Protein AF-A0A7C2NUU3-F1 (afdb_monomer_lite)

Organism: NCBI:txid360056

Radius of gyration: 35.08 Å; chains: 1; bounding box: 71×16×101 Å

pLDDT: mean 91.73, std 6.38, range [57.28, 97.31]

Foldseek 3Di:
DDDCVVVVPDFDKDWDKDKDKDKDWDFDPLVQLVVLVVQLVVLVVQLVVLVVQLVVLVVCLVVDDPVCNVVSVVSNVVSVVSSVVSVVSSVVSVVSNVVSVVRRGIDIDMDMDMDDIDMDGDDDDDDD

Structure (mmCIF, N/CA/C/O backbone):
data_AF-A0A7C2NUU3-F1
#
_entry.id   AF-A0A7C2NUU3-F1
#
loop_
_atom_site.group_PDB
_atom_site.id
_atom_site.type_symbol
_atom_site.label_atom_id
_atom_site.label_alt_id
_atom_site.label_comp_id
_atom_site.label_asym_id
_atom_site.label_entity_id
_atom_site.label_seq_id
_atom_site.pdbx_PDB_ins_code
_atom_site.Cartn_x
_atom_site.Cartn_y
_atom_site.Cartn_z
_atom_site.occupancy
_atom_site.B_iso_or_equiv
_atom_site.auth_seq_id
_atom_site.auth_comp_id
_atom_site.auth_asym_id
_atom_site.auth_atom_id
_atom_site.pdbx_PDB_model_num
ATOM 1 N N . MET A 1 1 ? 27.505 10.981 -41.127 1.00 63.00 1 MET A N 1
ATOM 2 C CA . MET A 1 1 ? 27.772 10.565 -42.520 1.00 63.00 1 MET A CA 1
ATOM 3 C C . MET A 1 1 ? 28.558 9.262 -42.463 1.00 63.00 1 MET A C 1
ATOM 5 O O . MET A 1 1 ? 29.475 9.195 -41.657 1.00 63.00 1 MET A O 1
ATOM 9 N N . LEU A 1 2 ? 28.155 8.229 -43.211 1.00 79.38 2 LEU A N 1
ATOM 10 C CA . LEU A 1 2 ? 28.837 6.927 -43.249 1.00 79.38 2 LEU A CA 1
ATOM 11 C C . LEU A 1 2 ? 29.867 6.946 -44.391 1.00 79.38 2 LEU A C 1
ATOM 13 O O . LEU A 1 2 ? 29.481 7.146 -45.540 1.00 79.38 2 LEU A O 1
ATOM 17 N N . ASP A 1 3 ? 31.152 6.785 -44.080 1.00 85.75 3 ASP A N 1
ATOM 18 C CA . ASP A 1 3 ? 32.240 6.825 -45.068 1.00 85.75 3 ASP A CA 1
ATOM 19 C C . ASP A 1 3 ? 32.635 5.405 -45.499 1.00 85.75 3 ASP A C 1
ATOM 21 O O . ASP A 1 3 ? 33.362 4.697 -44.803 1.00 85.75 3 ASP A O 1
ATOM 25 N N . LEU A 1 4 ? 32.139 4.982 -46.660 1.00 83.75 4 LEU A N 1
ATOM 26 C CA . LEU A 1 4 ? 32.372 3.638 -47.197 1.00 83.75 4 LEU A CA 1
ATOM 27 C C . LEU A 1 4 ? 33.800 3.444 -47.733 1.00 83.75 4 LEU A C 1
ATOM 29 O O . LEU A 1 4 ? 34.288 2.313 -47.782 1.00 83.75 4 LEU A O 1
ATOM 33 N N . ALA A 1 5 ? 34.485 4.532 -48.104 1.00 77.94 5 ALA A N 1
ATOM 34 C CA . ALA A 1 5 ? 35.851 4.486 -48.613 1.00 77.94 5 ALA A CA 1
ATOM 35 C C . ALA A 1 5 ? 36.846 4.248 -47.470 1.00 77.94 5 ALA A C 1
ATOM 37 O O . ALA A 1 5 ? 37.702 3.365 -47.569 1.00 77.94 5 ALA A O 1
ATOM 38 N N . ALA A 1 6 ? 36.680 4.955 -46.347 1.00 86.12 6 ALA A N 1
ATOM 39 C CA . ALA A 1 6 ? 37.458 4.708 -45.131 1.00 86.12 6 ALA A CA 1
ATOM 40 C C . ALA A 1 6 ? 37.236 3.287 -44.580 1.00 86.12 6 ALA A C 1
ATOM 42 O O . ALA A 1 6 ? 38.170 2.657 -44.080 1.00 86.12 6 ALA A O 1
ATOM 43 N N . LEU A 1 7 ? 36.013 2.761 -44.722 1.00 84.19 7 LEU A N 1
ATOM 44 C CA . LEU A 1 7 ? 35.632 1.413 -44.292 1.00 84.19 7 LEU A CA 1
ATOM 45 C C . LEU A 1 7 ? 36.039 0.301 -45.276 1.00 84.19 7 LEU A C 1
ATOM 47 O O . LEU A 1 7 ? 35.852 -0.872 -44.955 1.00 84.19 7 LEU A O 1
ATOM 51 N N . LYS A 1 8 ? 36.596 0.641 -46.452 1.00 88.25 8 LYS A N 1
ATOM 52 C CA . LYS A 1 8 ? 37.007 -0.307 -47.510 1.00 88.25 8 LYS A CA 1
ATOM 53 C C . LYS A 1 8 ? 35.918 -1.332 -47.849 1.00 88.25 8 LYS A C 1
ATOM 55 O O . LYS A 1 8 ? 36.204 -2.515 -48.038 1.00 88.25 8 LYS A O 1
ATOM 60 N N . THR A 1 9 ? 34.662 -0.892 -47.879 1.00 85.44 9 THR A N 1
ATOM 61 C CA . THR A 1 9 ? 33.519 -1.780 -48.109 1.00 85.44 9 THR A CA 1
ATOM 62 C C . THR A 1 9 ? 33.534 -2.288 -49.559 1.00 85.44 9 THR A C 1
ATOM 64 O O . THR A 1 9 ? 33.544 -1.464 -50.474 1.00 85.44 9 THR A O 1
ATOM 67 N N . PRO A 1 10 ? 33.555 -3.614 -49.805 1.00 89.62 10 PRO A N 1
ATOM 68 C CA . PRO A 1 10 ? 33.502 -4.156 -51.160 1.00 89.62 10 PRO A CA 1
ATOM 69 C C . PRO A 1 10 ? 32.215 -3.761 -51.906 1.00 89.62 10 PRO A C 1
ATOM 71 O O . PRO A 1 10 ? 31.189 -3.510 -51.269 1.00 89.62 10 PRO A O 1
ATOM 74 N N . PRO A 1 11 ? 32.225 -3.741 -53.251 1.00 92.00 11 PRO A N 1
ATOM 75 C CA . PRO A 1 11 ? 31.003 -3.573 -54.029 1.00 92.00 11 PRO A CA 1
ATOM 76 C C . PRO A 1 11 ? 30.010 -4.712 -53.775 1.00 92.00 11 PRO A C 1
ATOM 78 O O . PRO A 1 11 ? 30.398 -5.879 -53.707 1.00 92.00 11 PRO A O 1
ATOM 81 N N . GLY A 1 12 ? 28.726 -4.377 -53.672 1.00 91.62 12 GLY A N 1
ATOM 82 C CA . GLY A 1 12 ? 27.675 -5.344 -53.363 1.00 91.62 12 GLY A CA 1
ATOM 83 C C . GLY A 1 12 ? 26.406 -4.701 -52.813 1.00 91.62 12 GLY A C 1
ATOM 84 O O . GLY A 1 12 ? 26.306 -3.477 -52.698 1.00 91.62 12 GLY A O 1
ATOM 85 N N . GLU A 1 13 ? 25.430 -5.542 -52.482 1.00 93.44 13 GLU A N 1
ATOM 86 C CA . GLU A 1 13 ? 24.193 -5.138 -51.814 1.00 93.44 13 GLU A CA 1
ATOM 87 C C . GLU A 1 13 ? 24.254 -5.507 -50.334 1.00 93.44 13 GLU A C 1
ATOM 89 O O . GLU A 1 13 ? 24.554 -6.644 -49.970 1.00 93.44 13 GLU A O 1
ATOM 94 N N . TYR A 1 14 ? 23.966 -4.527 -49.485 1.00 91.75 14 TYR A N 1
ATOM 95 C CA . TYR A 1 14 ? 23.991 -4.662 -48.039 1.00 91.75 14 TYR A CA 1
ATOM 96 C C . TYR A 1 14 ? 22.649 -4.239 -47.468 1.00 91.75 14 TYR A C 1
ATOM 98 O O . TYR A 1 14 ? 22.103 -3.201 -47.839 1.00 91.75 14 TYR A O 1
ATOM 106 N N . LEU A 1 15 ? 22.142 -5.023 -46.523 1.00 93.50 15 LEU A N 1
ATOM 107 C CA . LEU A 1 15 ? 21.016 -4.622 -45.699 1.00 93.50 15 LEU A CA 1
ATOM 108 C C . LEU A 1 15 ? 21.563 -3.990 -44.417 1.00 93.50 15 LEU A C 1
ATOM 110 O O . LEU A 1 15 ? 22.339 -4.618 -43.697 1.00 93.50 15 LEU A O 1
ATOM 114 N N . LEU A 1 16 ? 21.184 -2.745 -44.145 1.00 91.25 16 LEU A N 1
ATOM 115 C CA . LEU A 1 16 ? 21.685 -1.973 -43.013 1.00 91.25 16 LEU A CA 1
ATOM 116 C C . LEU A 1 16 ? 20.519 -1.456 -42.169 1.00 91.25 16 LEU A C 1
ATOM 118 O O . LEU A 1 16 ? 19.570 -0.896 -42.703 1.00 91.25 16 LEU A O 1
ATOM 122 N N . ALA A 1 17 ? 20.612 -1.592 -40.849 1.00 93.00 17 ALA A N 1
ATOM 123 C CA . ALA A 1 17 ? 19.708 -0.949 -39.900 1.00 93.00 17 ALA A CA 1
ATOM 124 C C . ALA A 1 17 ? 20.522 -0.146 -38.881 1.00 93.00 17 ALA A C 1
ATOM 126 O O . ALA A 1 17 ? 21.616 -0.560 -38.488 1.00 93.00 17 ALA A O 1
ATOM 127 N N . PHE A 1 18 ? 19.995 0.996 -38.444 1.00 91.38 18 PHE A N 1
ATOM 128 C CA . PHE A 1 18 ? 20.588 1.764 -37.357 1.00 91.38 18 PHE A CA 1
ATOM 129 C C . PHE A 1 18 ? 20.026 1.281 -36.025 1.00 91.38 18 PHE A C 1
ATOM 131 O O . PHE A 1 18 ? 18.815 1.117 -35.881 1.00 91.38 18 PHE A O 1
ATOM 138 N N . HIS A 1 19 ? 20.916 1.082 -35.056 1.00 92.81 19 HIS A N 1
ATOM 139 C CA . HIS A 1 19 ? 20.574 0.668 -33.703 1.00 92.81 19 HIS A CA 1
ATOM 140 C C . HIS A 1 19 ? 20.974 1.771 -32.723 1.00 92.81 19 HIS A C 1
ATOM 142 O O . HIS A 1 19 ? 22.151 2.110 -32.600 1.00 92.81 19 HIS A O 1
ATOM 148 N N . GLY A 1 20 ? 19.995 2.308 -32.003 1.00 91.19 20 GLY A N 1
ATOM 149 C CA . GLY A 1 20 ? 20.196 3.233 -30.893 1.00 91.19 20 GLY A CA 1
ATOM 150 C C . GLY A 1 20 ? 19.691 2.620 -29.592 1.00 91.19 20 GLY A C 1
ATOM 151 O O . GLY A 1 20 ? 18.723 1.862 -29.593 1.00 91.19 20 GLY A O 1
ATOM 152 N N . SER A 1 21 ? 20.345 2.939 -28.479 1.00 91.75 21 SER A N 1
ATOM 153 C CA . SER A 1 21 ? 19.870 2.550 -27.151 1.00 91.75 21 SER A CA 1
ATOM 154 C C . SER A 1 21 ? 20.048 3.685 -26.156 1.00 91.75 21 SER A C 1
ATOM 156 O O . SER A 1 21 ? 21.077 4.363 -26.179 1.00 91.75 21 SER A O 1
ATOM 158 N N . ALA A 1 22 ? 19.092 3.841 -25.248 1.00 90.94 22 ALA A N 1
ATOM 159 C CA . ALA A 1 22 ? 19.186 4.761 -24.122 1.00 90.94 22 ALA A CA 1
ATOM 160 C C . ALA A 1 22 ? 18.711 4.082 -22.834 1.00 90.94 22 ALA A C 1
ATOM 162 O O . ALA A 1 22 ? 17.898 3.159 -22.867 1.00 90.94 22 ALA A O 1
ATOM 163 N N . VAL A 1 23 ? 19.218 4.551 -21.694 1.00 91.69 23 VAL A N 1
ATOM 164 C CA . VAL A 1 23 ? 18.740 4.135 -20.371 1.00 91.69 23 VAL A CA 1
ATOM 165 C C . VAL A 1 23 ? 17.869 5.247 -19.804 1.00 91.69 23 VAL A C 1
ATOM 167 O O . VAL A 1 23 ? 18.315 6.391 -19.701 1.00 91.69 23 VAL A O 1
ATOM 170 N N . ALA A 1 24 ? 16.636 4.914 -19.430 1.00 89.75 24 ALA A N 1
ATOM 171 C CA . ALA A 1 24 ? 15.685 5.847 -18.835 1.00 89.75 24 ALA A CA 1
ATOM 172 C C . ALA A 1 24 ? 15.176 5.329 -17.486 1.00 89.75 24 ALA A C 1
ATOM 174 O O . ALA A 1 24 ? 15.072 4.124 -17.259 1.00 89.75 24 ALA A O 1
ATOM 175 N N . LYS A 1 25 ? 14.817 6.253 -16.588 1.00 91.38 25 LYS A N 1
ATOM 176 C CA . LYS A 1 25 ? 14.159 5.923 -15.318 1.00 91.38 25 LYS A CA 1
ATOM 177 C C . LYS A 1 25 ? 12.651 5.867 -15.527 1.00 91.38 25 LYS A C 1
ATOM 179 O O . LYS A 1 25 ? 12.024 6.899 -15.754 1.00 91.38 25 LYS A O 1
ATOM 184 N N . TYR A 1 26 ? 12.065 4.687 -15.377 1.00 90.38 26 TYR A N 1
ATOM 185 C CA . TYR A 1 26 ? 10.622 4.484 -15.460 1.00 90.38 26 TYR A CA 1
ATOM 186 C C . TYR A 1 26 ? 10.034 4.149 -14.086 1.00 90.38 26 TYR A C 1
ATOM 188 O O . TYR A 1 26 ? 10.612 3.368 -13.328 1.00 90.38 26 TYR A O 1
ATOM 196 N N . ARG A 1 27 ? 8.883 4.749 -13.758 1.00 92.62 27 ARG A N 1
ATOM 197 C CA . ARG A 1 27 ? 8.096 4.447 -12.554 1.00 92.62 27 ARG A CA 1
ATOM 198 C C . ARG A 1 27 ? 6.786 3.805 -12.981 1.00 92.62 27 ARG A C 1
ATOM 200 O O . ARG A 1 27 ? 6.044 4.398 -13.757 1.00 92.62 27 ARG A O 1
ATOM 207 N N . HIS A 1 28 ? 6.494 2.628 -12.449 1.00 89.50 28 HIS A N 1
ATOM 208 C CA . HIS A 1 28 ? 5.262 1.914 -12.752 1.00 89.50 28 HIS A CA 1
ATOM 209 C C . HIS A 1 28 ? 4.163 2.328 -11.756 1.00 89.50 28 HIS A C 1
ATOM 211 O O . HIS A 1 28 ? 4.363 2.212 -10.550 1.00 89.50 28 HIS A O 1
ATOM 217 N N . HIS A 1 29 ? 3.018 2.818 -12.244 1.00 89.25 29 HIS A N 1
ATOM 218 C CA . HIS A 1 29 ? 1.885 3.312 -11.433 1.00 89.25 29 HIS A CA 1
ATOM 219 C C . HIS A 1 29 ? 2.241 4.307 -10.305 1.00 89.25 29 HIS A C 1
ATOM 221 O O . HIS A 1 29 ? 1.887 4.080 -9.142 1.00 89.25 29 HIS A O 1
ATOM 227 N N . PRO A 1 30 ? 2.942 5.421 -10.593 1.00 91.44 30 PRO A N 1
ATOM 228 C CA . PRO A 1 30 ? 3.273 6.420 -9.574 1.00 91.44 30 PRO A CA 1
ATOM 229 C C . PRO A 1 30 ? 2.038 7.037 -8.890 1.00 91.44 30 PRO A C 1
ATOM 231 O O . PRO A 1 30 ? 2.113 7.428 -7.727 1.00 91.44 30 PRO A O 1
ATOM 234 N N . GLU A 1 31 ? 0.897 7.092 -9.575 1.00 91.69 31 GLU A N 1
ATOM 235 C CA . GLU A 1 31 ? -0.384 7.599 -9.077 1.00 91.69 31 GLU A CA 1
ATOM 236 C C . GLU A 1 31 ? -1.019 6.731 -7.979 1.00 91.69 31 GLU A C 1
ATOM 238 O O . GLU A 1 31 ? -1.848 7.217 -7.209 1.00 91.69 31 GLU A O 1
ATOM 243 N N . ALA A 1 32 ? -0.618 5.462 -7.856 1.00 92.94 32 ALA A N 1
ATOM 244 C CA . ALA A 1 32 ? -1.150 4.562 -6.835 1.00 92.94 32 ALA A CA 1
ATOM 245 C C . ALA A 1 32 ? -0.658 4.911 -5.419 1.00 92.94 32 ALA A C 1
ATOM 247 O O . ALA A 1 32 ? -1.336 4.601 -4.439 1.00 92.94 32 ALA A O 1
ATOM 248 N N . VAL A 1 33 ? 0.500 5.571 -5.301 1.00 95.19 33 VAL A N 1
ATOM 249 C CA . VAL A 1 33 ? 1.077 5.994 -4.014 1.00 95.19 33 VAL A CA 1
ATOM 250 C C . VAL A 1 33 ? 0.183 7.015 -3.296 1.00 95.19 33 VAL A C 1
ATOM 252 O O . VAL A 1 33 ? -0.273 6.700 -2.197 1.00 95.19 33 VAL A O 1
ATOM 255 N N . PRO A 1 34 ? -0.163 8.180 -3.888 1.00 95.31 34 PRO A N 1
ATOM 256 C CA . PRO A 1 34 ? -1.017 9.159 -3.212 1.00 95.31 34 PRO A CA 1
ATOM 257 C C . PRO A 1 34 ? -2.425 8.621 -2.916 1.00 95.31 34 PRO A C 1
ATOM 259 O O . PRO A 1 34 ? -3.014 8.969 -1.893 1.00 95.31 34 PRO A O 1
ATOM 262 N N . ALA A 1 35 ? -2.968 7.738 -3.763 1.00 93.69 35 ALA A N 1
ATOM 263 C CA . ALA A 1 35 ? -4.252 7.088 -3.500 1.00 93.69 35 ALA A CA 1
ATOM 264 C C . ALA A 1 35 ? -4.190 6.159 -2.271 1.00 93.69 35 ALA A C 1
ATOM 266 O O . ALA A 1 35 ? -5.092 6.176 -1.429 1.00 93.69 35 ALA A O 1
ATOM 267 N N . ALA A 1 36 ? -3.115 5.377 -2.133 1.00 95.50 36 ALA A N 1
ATOM 268 C CA . ALA A 1 36 ? -2.903 4.517 -0.973 1.00 95.50 36 ALA A CA 1
ATOM 269 C C . ALA A 1 36 ? -2.671 5.330 0.314 1.00 95.50 36 ALA A C 1
ATOM 271 O O . ALA A 1 36 ? -3.206 4.973 1.364 1.00 95.50 36 ALA A O 1
ATOM 272 N N . GLU A 1 37 ? -1.929 6.440 0.241 1.00 95.75 37 GLU A N 1
ATOM 273 C CA . GLU A 1 37 ? -1.708 7.346 1.378 1.00 95.75 37 GLU A CA 1
ATOM 274 C C . GLU A 1 37 ? -3.014 7.994 1.854 1.00 95.75 37 GLU A C 1
ATOM 276 O O . GLU A 1 37 ? -3.280 8.056 3.057 1.00 95.75 37 GLU A O 1
ATOM 281 N N . ALA A 1 38 ? -3.875 8.421 0.924 1.00 95.88 38 ALA A N 1
ATOM 282 C CA . ALA A 1 38 ? -5.196 8.946 1.256 1.00 95.88 38 ALA A CA 1
ATOM 283 C C . ALA A 1 38 ? -6.059 7.898 1.982 1.00 95.88 38 ALA A C 1
ATOM 285 O O . ALA A 1 38 ? -6.678 8.211 3.001 1.00 95.88 38 ALA A O 1
ATOM 286 N N . ALA A 1 39 ? -6.046 6.645 1.514 1.00 93.88 39 ALA A N 1
ATOM 287 C CA . ALA A 1 39 ? -6.751 5.544 2.168 1.00 93.88 39 ALA A CA 1
ATOM 288 C C . ALA A 1 39 ? -6.180 5.222 3.563 1.00 93.88 39 ALA A C 1
ATOM 290 O O . ALA A 1 39 ? -6.942 4.968 4.495 1.00 93.88 39 ALA A O 1
ATOM 291 N N . GLN A 1 40 ? -4.854 5.276 3.745 1.00 96.62 40 GLN A N 1
ATOM 292 C CA . GLN A 1 40 ? -4.232 5.131 5.066 1.00 96.62 40 GLN A CA 1
ATOM 293 C C . GLN A 1 40 ? -4.695 6.236 6.021 1.00 96.62 40 GLN A C 1
ATOM 295 O O . GLN A 1 40 ? -5.028 5.948 7.170 1.00 96.62 40 GLN A O 1
ATOM 300 N N . LYS A 1 41 ? -4.749 7.486 5.551 1.00 97.31 41 LYS A N 1
ATOM 301 C CA . LYS A 1 41 ? -5.203 8.621 6.360 1.00 97.31 41 LYS A CA 1
ATOM 302 C C . LYS A 1 41 ? -6.672 8.482 6.770 1.00 97.31 41 LYS A C 1
ATOM 304 O O . LYS A 1 41 ? -7.008 8.781 7.912 1.00 97.31 41 LYS A O 1
ATOM 309 N N . GLN A 1 42 ? -7.533 7.996 5.876 1.00 94.88 42 GLN A N 1
ATOM 310 C CA . GLN A 1 42 ? -8.929 7.685 6.206 1.00 94.88 42 GLN A CA 1
ATOM 311 C C . GLN A 1 42 ? -9.023 6.585 7.272 1.00 94.88 42 GLN A C 1
ATOM 313 O O . G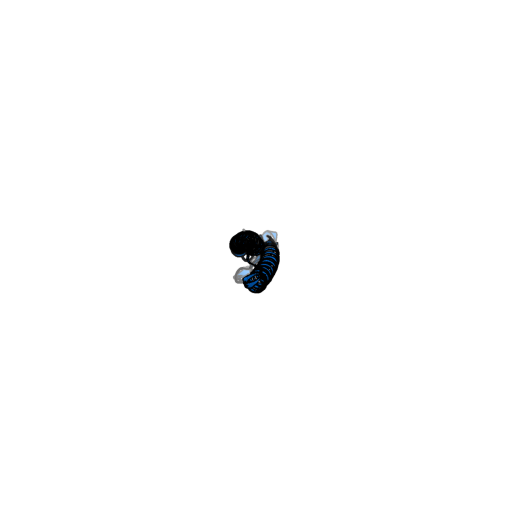LN A 1 42 ? -9.719 6.764 8.266 1.00 94.88 42 GLN A O 1
ATOM 318 N N . ALA A 1 43 ? -8.261 5.497 7.132 1.00 96.06 43 ALA A N 1
ATOM 319 C CA . ALA A 1 43 ? -8.238 4.419 8.124 1.00 96.06 43 ALA A CA 1
ATOM 320 C C . ALA A 1 43 ? -7.713 4.883 9.499 1.00 96.06 43 ALA A C 1
ATOM 322 O O . ALA A 1 43 ? -8.163 4.404 10.539 1.00 96.06 43 ALA A O 1
ATOM 323 N N . GLU A 1 44 ? -6.773 5.831 9.526 1.00 96.31 44 GLU A N 1
ATOM 324 C CA . GLU A 1 44 ? -6.276 6.430 10.767 1.00 96.31 44 GLU A CA 1
ATOM 325 C C . GLU A 1 44 ? -7.340 7.304 11.445 1.00 96.31 44 GLU A C 1
ATOM 327 O O . GLU A 1 44 ? -7.527 7.214 12.658 1.00 96.31 44 GLU A O 1
ATOM 332 N N . GLN A 1 45 ? -8.091 8.091 10.669 1.00 96.25 45 GLN A N 1
ATOM 333 C CA . GLN A 1 45 ? -9.228 8.865 11.179 1.00 96.25 45 GLN A CA 1
ATOM 334 C C . GLN A 1 45 ? -10.346 7.961 11.707 1.00 96.25 45 GLN A C 1
ATOM 336 O O . GLN A 1 45 ? -10.923 8.242 12.756 1.00 96.25 45 GLN A O 1
ATOM 341 N N . GLU A 1 46 ? -10.635 6.857 11.017 1.00 94.31 46 GLU A N 1
ATOM 342 C CA . GLU A 1 46 ? -11.604 5.867 11.484 1.00 94.31 46 GLU A CA 1
ATOM 343 C C . GLU A 1 46 ? -11.165 5.231 12.803 1.00 94.31 46 GLU A C 1
ATOM 345 O O . GLU A 1 46 ? -11.979 5.136 13.718 1.00 94.31 46 GLU A O 1
ATOM 350 N N . LEU A 1 47 ? -9.889 4.856 12.948 1.00 96.44 47 LEU A N 1
ATOM 351 C CA . LEU A 1 47 ? -9.374 4.324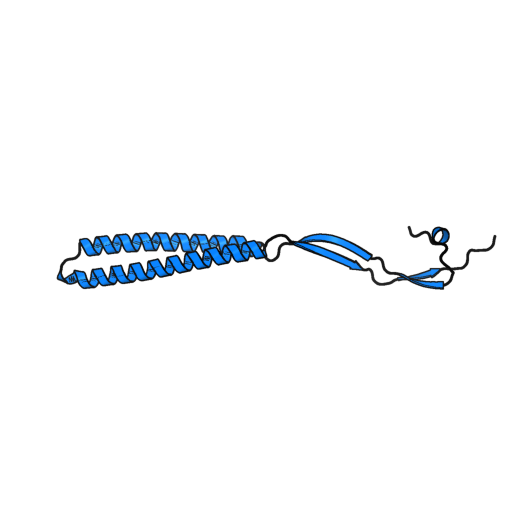 14.211 1.00 96.44 47 LEU A CA 1
ATOM 352 C C . LEU A 1 47 ? -9.517 5.345 15.349 1.00 96.44 47 LEU A C 1
ATOM 354 O O . LEU A 1 47 ? -10.014 4.989 16.412 1.00 96.44 47 LEU A O 1
ATOM 358 N N . GLN A 1 48 ? -9.185 6.617 15.109 1.00 96.25 48 GLN A N 1
ATOM 359 C CA . GLN A 1 48 ? -9.370 7.687 16.097 1.00 96.25 48 GLN A CA 1
ATOM 360 C C . GLN A 1 48 ? -10.844 7.868 16.492 1.00 96.25 48 GLN A C 1
ATOM 362 O O . GLN A 1 48 ? -11.153 8.045 17.672 1.00 96.25 48 GLN A O 1
ATOM 367 N N . ALA A 1 49 ? -11.765 7.790 15.528 1.00 96.25 49 ALA A N 1
ATOM 368 C CA . ALA A 1 49 ? -13.198 7.854 15.802 1.00 96.25 49 ALA A CA 1
ATOM 369 C C . ALA A 1 49 ? -13.676 6.650 16.632 1.00 96.25 49 ALA A C 1
ATOM 371 O O . ALA A 1 49 ? -14.476 6.822 17.550 1.00 96.25 49 ALA A O 1
ATOM 372 N N . ARG A 1 50 ? -13.159 5.441 16.363 1.00 96.19 50 ARG A N 1
ATOM 373 C CA . ARG A 1 50 ? -13.479 4.243 17.159 1.00 96.19 50 ARG A CA 1
ATOM 374 C C . ARG A 1 50 ? -12.854 4.272 18.548 1.00 96.19 50 ARG A C 1
ATOM 376 O O . ARG A 1 50 ? -13.507 3.845 19.492 1.00 96.19 50 ARG A O 1
ATOM 383 N N . ASP A 1 51 ? -11.659 4.833 18.709 1.00 94.75 51 ASP A N 1
ATOM 384 C CA . ASP A 1 51 ? -11.055 5.056 20.027 1.00 94.75 51 ASP A CA 1
ATOM 385 C C . ASP A 1 51 ? -11.901 6.020 20.874 1.00 94.75 51 ASP A C 1
ATOM 387 O O . ASP A 1 51 ? -12.072 5.811 22.077 1.00 94.75 51 ASP A O 1
ATOM 391 N N . ALA A 1 52 ? -12.455 7.068 20.254 1.00 96.56 52 ALA A N 1
ATOM 392 C CA . ALA A 1 52 ? -13.379 7.984 20.917 1.00 96.56 52 ALA A CA 1
ATOM 393 C C . ALA A 1 52 ? -14.710 7.302 21.278 1.00 96.56 52 ALA A C 1
ATOM 395 O O . ALA A 1 52 ? -15.194 7.479 22.394 1.00 96.56 52 ALA A O 1
ATOM 396 N N . GLU A 1 53 ? -15.267 6.483 20.378 1.00 94.19 53 GLU A N 1
ATOM 397 C CA . GLU A 1 53 ? -16.484 5.700 20.632 1.00 94.19 53 GLU A CA 1
ATOM 398 C C . GLU A 1 53 ? -16.289 4.725 21.801 1.00 94.19 53 GLU A C 1
ATOM 400 O O . GLU A 1 53 ? -17.121 4.683 22.701 1.00 94.19 53 GLU A O 1
ATOM 405 N N . VAL A 1 54 ? -15.171 3.990 21.850 1.00 96.88 54 VAL A N 1
ATOM 406 C CA . VAL A 1 54 ? -14.863 3.080 22.968 1.00 96.88 54 VAL A CA 1
ATOM 407 C C . VAL A 1 54 ? -14.798 3.839 24.293 1.00 96.88 54 VAL A C 1
ATOM 409 O O . VAL A 1 54 ? -15.377 3.379 25.274 1.00 96.88 54 VAL A O 1
ATOM 412 N N . LYS A 1 55 ? -14.150 5.012 24.329 1.00 95.88 55 LYS A N 1
ATOM 413 C CA . LYS A 1 55 ? -14.111 5.855 25.538 1.00 95.88 55 LYS A CA 1
ATOM 414 C C . LYS A 1 55 ? -15.512 6.281 25.973 1.00 95.88 55 LYS A C 1
ATOM 416 O O . LYS A 1 55 ? -15.867 6.068 27.125 1.00 95.88 55 LYS A O 1
ATOM 421 N N . GLN A 1 56 ? -16.327 6.785 25.045 1.00 94.94 56 GLN A N 1
ATOM 422 C CA . GLN A 1 56 ? -17.709 7.178 25.337 1.00 94.94 56 GLN A CA 1
ATOM 423 C C . GLN A 1 56 ? -18.538 6.007 25.878 1.00 94.94 56 GLN A C 1
ATOM 425 O O . GLN A 1 56 ? -19.230 6.159 26.879 1.00 94.94 56 GLN A O 1
ATOM 430 N N . ARG A 1 57 ? -18.430 4.817 25.273 1.00 94.31 57 ARG A N 1
ATOM 431 C CA . ARG A 1 57 ? -19.139 3.619 25.749 1.00 94.31 57 ARG A CA 1
ATOM 432 C C . ARG A 1 57 ? -18.654 3.152 27.120 1.00 94.31 57 ARG A C 1
ATOM 434 O O . ARG A 1 57 ? -19.457 2.659 27.906 1.00 94.31 57 ARG A O 1
ATOM 441 N N . MET A 1 58 ? -17.365 3.302 27.424 1.00 93.88 58 MET A N 1
ATOM 442 C CA . MET A 1 58 ? -16.839 3.004 28.758 1.00 93.88 58 MET A CA 1
ATOM 443 C C . MET A 1 58 ? -17.363 3.981 29.814 1.00 93.88 58 MET A C 1
ATOM 445 O O . MET A 1 58 ? -17.710 3.541 30.908 1.00 93.88 58 MET A O 1
ATOM 449 N N . ASP A 1 59 ? -17.474 5.270 29.491 1.00 93.56 59 ASP A N 1
ATOM 450 C CA . ASP A 1 59 ? -18.065 6.266 30.391 1.00 93.56 59 ASP A CA 1
ATOM 451 C C . ASP A 1 59 ? -19.565 5.985 30.617 1.00 93.56 59 ASP A C 1
ATOM 453 O O . ASP A 1 59 ? -20.042 6.011 31.752 1.00 93.56 59 ASP A O 1
ATOM 457 N N . GLU A 1 60 ? -20.303 5.622 29.559 1.00 91.00 60 GLU A N 1
ATOM 458 C CA . GLU A 1 60 ? -21.704 5.176 29.649 1.00 91.00 60 GLU A CA 1
ATOM 459 C C . GLU A 1 60 ? -21.857 3.928 30.529 1.00 91.00 60 GLU A C 1
ATOM 461 O O . GLU A 1 60 ? -22.779 3.863 31.339 1.00 91.00 60 GLU A O 1
ATOM 466 N N . LEU A 1 61 ? -20.945 2.957 30.421 1.00 92.81 61 LEU A N 1
ATOM 467 C CA . LEU A 1 61 ? -20.925 1.769 31.277 1.00 92.81 61 LEU A CA 1
ATOM 468 C C . LEU A 1 61 ? -20.674 2.119 32.750 1.00 92.81 61 LEU A C 1
ATOM 470 O O . LEU A 1 61 ? -21.266 1.497 33.630 1.00 92.81 61 LEU A O 1
ATOM 474 N N . GLN A 1 62 ? -19.813 3.099 33.034 1.00 92.25 62 GLN A N 1
ATOM 475 C CA . GLN A 1 62 ? -19.575 3.564 34.405 1.00 92.25 62 GLN A CA 1
ATOM 476 C C . GLN A 1 62 ? -20.790 4.294 34.990 1.00 92.25 62 GLN A C 1
ATOM 478 O O . GLN A 1 62 ? -21.038 4.190 36.190 1.00 92.25 62 GLN A O 1
ATOM 483 N N . ALA A 1 63 ? -21.546 5.010 34.155 1.00 91.62 63 ALA A N 1
ATOM 484 C CA . ALA A 1 63 ? -22.755 5.730 34.550 1.00 91.62 63 ALA A CA 1
ATOM 485 C C . ALA A 1 63 ? -24.033 4.865 34.529 1.00 91.62 63 ALA A C 1
ATOM 487 O O . ALA A 1 63 ? -25.082 5.315 34.995 1.00 91.62 63 ALA A O 1
ATOM 488 N N . ALA A 1 64 ? -23.972 3.648 33.978 1.00 91.19 64 ALA A N 1
ATOM 489 C CA . ALA A 1 64 ? -25.121 2.762 33.833 1.00 91.19 64 ALA A CA 1
ATOM 490 C C . ALA A 1 64 ? -25.621 2.233 35.188 1.00 91.19 64 ALA A C 1
ATOM 492 O O . ALA A 1 64 ? -24.843 1.842 36.060 1.00 91.19 64 ALA A O 1
ATOM 493 N N . ALA A 1 65 ? -26.945 2.171 35.339 1.00 91.19 65 ALA A N 1
ATOM 494 C CA . ALA A 1 65 ? -27.583 1.491 36.461 1.00 91.19 65 ALA A CA 1
ATOM 495 C C . ALA A 1 65 ? -27.368 -0.033 36.364 1.00 91.19 65 ALA A C 1
ATOM 497 O O . ALA A 1 65 ? -27.197 -0.565 35.269 1.00 91.19 65 ALA A O 1
ATOM 498 N N . GLU A 1 66 ? -27.425 -0.748 37.493 1.00 83.50 66 GLU A N 1
ATOM 499 C CA . GLU A 1 66 ? -27.257 -2.217 37.557 1.00 83.50 66 GLU A CA 1
ATOM 500 C C . GLU A 1 66 ? -28.119 -2.966 36.526 1.00 83.50 66 GLU A C 1
ATOM 502 O O . GLU A 1 66 ? -27.641 -3.875 35.856 1.00 83.50 66 GLU A O 1
ATOM 507 N N . GLU A 1 67 ? -29.359 -2.521 36.329 1.00 83.00 67 GLU A N 1
ATOM 508 C CA . GLU A 1 67 ? -30.336 -3.123 35.414 1.00 83.00 67 GLU A CA 1
ATOM 509 C C . GLU A 1 67 ? -29.963 -2.972 33.926 1.00 83.00 67 GLU A C 1
ATOM 511 O O . GLU A 1 67 ? -30.382 -3.778 33.096 1.00 83.00 67 GLU A O 1
ATOM 516 N N . THR A 1 68 ? -29.178 -1.949 33.567 1.00 91.00 68 THR A N 1
ATOM 517 C CA . THR A 1 68 ? -28.739 -1.680 32.183 1.00 91.00 68 THR A CA 1
ATOM 518 C C . THR A 1 68 ? -27.256 -1.962 31.960 1.00 91.00 68 THR A C 1
ATOM 520 O O . THR A 1 68 ? -26.767 -1.860 30.831 1.00 91.00 68 THR A O 1
ATOM 523 N N . ARG A 1 69 ? -26.543 -2.380 33.011 1.00 89.62 69 ARG A N 1
ATOM 524 C CA . ARG A 1 69 ? -25.099 -2.620 33.003 1.00 89.62 69 ARG A CA 1
ATOM 525 C C . ARG A 1 69 ? -24.685 -3.705 32.012 1.00 89.62 69 ARG A C 1
ATOM 527 O O . ARG A 1 69 ? -23.710 -3.520 31.292 1.00 89.62 69 ARG A O 1
ATOM 534 N N . ASP A 1 70 ? -25.464 -4.780 31.896 1.00 91.94 70 ASP A N 1
ATOM 535 C CA . ASP A 1 70 ? -25.209 -5.854 30.924 1.00 91.94 70 ASP A CA 1
ATOM 536 C C . ASP A 1 70 ? -25.346 -5.375 29.470 1.00 91.94 70 ASP A C 1
ATOM 538 O O . ASP A 1 70 ? -24.576 -5.775 28.593 1.00 91.94 70 ASP A O 1
ATOM 542 N N . ALA A 1 71 ? -26.316 -4.498 29.196 1.00 91.62 71 ALA A N 1
ATOM 543 C CA . ALA A 1 71 ? -26.497 -3.912 27.871 1.00 91.62 71 ALA A CA 1
ATOM 544 C C . ALA A 1 71 ? -25.362 -2.929 27.537 1.00 91.62 71 ALA A C 1
ATOM 546 O O . ALA A 1 71 ? -24.839 -2.948 26.421 1.00 91.62 71 ALA A O 1
ATOM 547 N N . ALA A 1 72 ? -24.940 -2.119 28.512 1.00 91.75 72 ALA A N 1
ATOM 548 C CA . ALA A 1 72 ? -23.808 -1.210 28.363 1.00 91.75 72 ALA A CA 1
ATOM 549 C C . ALA A 1 72 ? -22.483 -1.968 28.164 1.00 91.75 72 ALA A C 1
ATOM 551 O O . ALA A 1 72 ? -21.679 -1.584 27.316 1.00 91.75 72 ALA A O 1
ATOM 552 N N . GLN A 1 73 ? -22.279 -3.090 28.865 1.00 94.12 73 GLN A N 1
ATOM 553 C CA . GLN A 1 73 ? -21.087 -3.925 28.699 1.00 94.12 73 GLN A CA 1
ATOM 554 C C . GLN A 1 73 ? -21.020 -4.513 27.286 1.00 94.12 73 GLN A C 1
ATOM 556 O O . GLN A 1 73 ? -19.980 -4.425 26.636 1.00 94.12 73 GLN A O 1
ATOM 561 N N . LYS A 1 74 ? -22.141 -5.026 26.760 1.00 95.31 74 LYS A N 1
ATOM 562 C CA . LYS A 1 74 ? -22.207 -5.498 25.367 1.00 95.31 74 LYS A CA 1
ATOM 563 C C . LYS A 1 74 ? -21.873 -4.393 24.364 1.00 95.31 74 LYS A C 1
ATOM 565 O O . LYS A 1 74 ? -21.160 -4.651 23.399 1.00 95.31 74 LYS A O 1
ATOM 570 N N . ALA A 1 75 ? -22.342 -3.166 24.594 1.00 93.25 75 ALA A N 1
ATOM 571 C CA . ALA A 1 75 ? -22.022 -2.030 23.729 1.00 93.25 75 ALA A CA 1
ATOM 572 C C . ALA A 1 75 ? -20.521 -1.680 23.749 1.00 93.25 75 ALA A C 1
ATOM 574 O O . ALA A 1 75 ? -19.956 -1.356 22.702 1.00 93.25 75 ALA A O 1
ATOM 575 N N . VAL A 1 76 ? -19.860 -1.786 24.909 1.00 96.12 76 VAL A N 1
ATOM 576 C CA . VAL A 1 76 ? -18.397 -1.652 25.019 1.00 96.12 76 VAL A CA 1
ATOM 577 C C . VAL A 1 76 ? -17.693 -2.766 24.248 1.00 96.12 76 VAL A C 1
ATOM 579 O O . VAL A 1 76 ? -16.796 -2.477 23.457 1.00 96.12 76 VAL A O 1
ATOM 582 N N . ASP A 1 77 ? -18.112 -4.020 24.417 1.00 95.81 77 ASP A N 1
ATOM 583 C CA . ASP A 1 77 ? -17.493 -5.164 23.739 1.00 95.81 77 ASP A CA 1
ATOM 584 C C . ASP A 1 77 ? -17.622 -5.055 22.207 1.00 95.81 77 ASP A C 1
ATOM 586 O O . ASP A 1 77 ? -16.653 -5.287 21.476 1.00 95.81 77 ASP A O 1
ATOM 590 N N . GLU A 1 78 ? -18.785 -4.626 21.705 1.00 95.75 78 GLU A N 1
ATOM 591 C CA . GLU A 1 78 ? -18.997 -4.336 20.283 1.00 95.75 78 GLU A CA 1
ATOM 592 C C . GLU A 1 78 ? -18.117 -3.182 19.784 1.00 95.75 78 GLU A C 1
ATOM 594 O O . GLU A 1 78 ? -17.525 -3.280 18.704 1.00 95.75 78 GLU A O 1
ATOM 599 N N . ALA A 1 79 ? -17.996 -2.097 20.554 1.00 95.50 79 ALA A N 1
ATOM 600 C CA . ALA A 1 79 ? -17.139 -0.966 20.201 1.00 95.50 79 ALA A CA 1
ATOM 601 C C . ALA A 1 79 ? -15.658 -1.378 20.149 1.00 95.50 79 ALA A C 1
ATOM 603 O O . ALA A 1 79 ? -14.955 -1.034 19.196 1.00 95.50 79 ALA A O 1
ATOM 604 N N . VAL A 1 80 ? -15.195 -2.192 21.103 1.00 96.38 80 VAL A N 1
ATOM 605 C CA . VAL A 1 80 ? -13.835 -2.756 21.122 1.00 96.38 80 VAL A CA 1
ATOM 606 C C . VAL A 1 80 ? -13.609 -3.695 19.932 1.00 96.38 80 VAL A C 1
ATOM 608 O O . VAL A 1 80 ?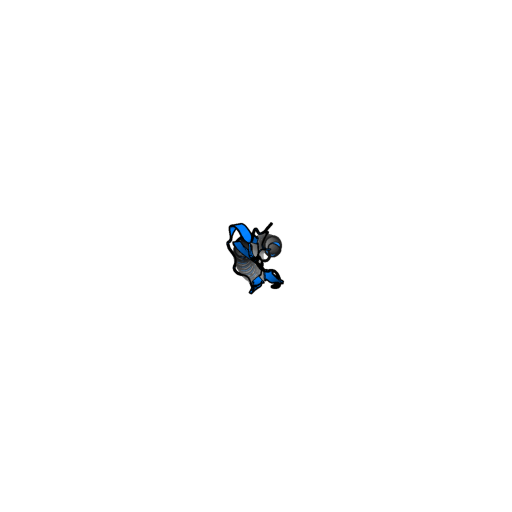 -12.539 -3.675 19.318 1.00 96.38 80 VAL A O 1
ATOM 611 N N . ALA A 1 81 ? -14.604 -4.497 19.546 1.00 97.00 81 ALA A N 1
ATOM 612 C CA . ALA A 1 81 ? -14.512 -5.329 18.347 1.00 97.00 81 ALA A CA 1
ATOM 613 C C . ALA A 1 81 ? -14.356 -4.479 17.071 1.00 97.00 81 ALA A C 1
ATOM 615 O O . ALA A 1 81 ? -13.504 -4.777 16.228 1.00 97.00 81 ALA A O 1
ATOM 616 N N . ARG A 1 82 ? -15.112 -3.378 16.947 1.00 93.31 82 ARG A N 1
ATOM 617 C CA . ARG A 1 82 ? -14.997 -2.428 15.823 1.00 93.31 82 ARG A CA 1
ATOM 618 C C . ARG A 1 82 ? -13.659 -1.690 15.816 1.00 93.31 82 ARG A C 1
ATOM 620 O O . ARG A 1 82 ? -13.069 -1.531 14.750 1.00 93.31 82 ARG A O 1
ATOM 627 N N . GLN A 1 83 ? -13.151 -1.290 16.981 1.00 96.94 83 GLN A N 1
ATOM 628 C CA . GLN A 1 83 ? -11.823 -0.687 17.129 1.00 96.94 83 GLN A CA 1
ATOM 629 C C . GLN A 1 83 ? -10.725 -1.636 16.625 1.00 96.94 83 GLN A C 1
ATOM 631 O O . GLN A 1 83 ? -9.877 -1.236 15.827 1.00 96.94 83 GLN A O 1
ATOM 636 N N . LYS A 1 84 ? -10.769 -2.918 17.013 1.00 96.50 84 LYS A N 1
ATOM 637 C CA . LYS A 1 84 ? -9.820 -3.933 16.522 1.00 96.50 84 LYS A CA 1
ATOM 638 C C . LYS A 1 84 ? -9.899 -4.114 15.006 1.00 96.50 84 LYS A C 1
ATOM 640 O O . LYS A 1 84 ? -8.862 -4.208 14.349 1.00 96.50 84 LYS A O 1
ATOM 645 N N . ALA A 1 85 ? -11.105 -4.127 14.436 1.00 95.50 85 ALA A N 1
ATOM 646 C CA . ALA A 1 85 ? -11.286 -4.193 12.987 1.00 95.50 85 ALA A CA 1
ATOM 647 C C . ALA A 1 85 ? -10.691 -2.961 12.275 1.00 95.50 85 ALA A C 1
ATOM 649 O O . ALA A 1 85 ? -9.990 -3.115 11.274 1.00 95.50 85 ALA A O 1
ATOM 650 N N . ALA A 1 86 ? -10.889 -1.757 12.821 1.00 95.62 86 ALA A N 1
ATOM 651 C CA . ALA A 1 86 ? -10.286 -0.528 12.301 1.00 95.62 86 ALA A CA 1
ATOM 652 C C . ALA A 1 86 ? -8.749 -0.552 12.395 1.00 95.62 86 ALA A C 1
ATOM 654 O O . ALA A 1 86 ? -8.056 -0.151 11.460 1.00 95.62 86 ALA A O 1
ATOM 655 N N . GLN A 1 87 ? -8.188 -1.104 13.474 1.00 95.88 87 GLN A N 1
ATOM 656 C CA . GLN A 1 87 ? -6.740 -1.257 13.626 1.00 95.88 87 GLN A CA 1
ATOM 657 C C . GLN A 1 87 ? -6.149 -2.241 12.599 1.00 95.88 87 GLN A C 1
ATOM 659 O O . GLN A 1 87 ? -5.081 -1.991 12.025 1.00 95.88 87 GLN A O 1
ATOM 664 N N . ALA A 1 88 ? -6.861 -3.334 12.310 1.00 96.19 88 ALA A N 1
ATOM 665 C CA . ALA A 1 88 ? -6.500 -4.258 11.238 1.00 96.19 88 ALA A CA 1
ATOM 666 C C . ALA A 1 88 ? -6.580 -3.581 9.856 1.00 96.19 88 ALA A C 1
ATOM 668 O O . ALA A 1 88 ? -5.666 -3.738 9.043 1.00 96.19 88 ALA A O 1
ATOM 669 N N . ALA A 1 89 ? -7.616 -2.773 9.608 1.00 94.69 89 ALA A N 1
ATOM 670 C CA . ALA A 1 89 ? -7.761 -2.004 8.372 1.00 94.69 89 ALA A CA 1
ATOM 671 C C . ALA A 1 89 ? -6.623 -0.986 8.179 1.00 94.69 89 ALA A C 1
ATOM 673 O O . ALA A 1 89 ? -6.063 -0.904 7.085 1.00 94.69 89 ALA A O 1
ATOM 674 N N . LEU A 1 90 ? -6.209 -0.281 9.240 1.00 97.12 90 LEU A N 1
ATOM 675 C CA . LEU A 1 90 ? -5.058 0.627 9.205 1.00 97.12 90 LEU A CA 1
ATOM 676 C C . LEU A 1 90 ? -3.755 -0.119 8.889 1.00 97.12 90 LEU A C 1
ATOM 678 O O . LEU A 1 90 ? -2.943 0.354 8.094 1.00 97.12 90 LEU A O 1
ATOM 682 N N . THR A 1 91 ? -3.563 -1.303 9.472 1.00 96.88 91 THR A N 1
ATOM 683 C CA . THR A 1 91 ? -2.393 -2.149 9.190 1.00 96.88 91 THR A CA 1
ATOM 684 C C . THR A 1 91 ? -2.369 -2.582 7.724 1.00 96.88 91 THR A C 1
ATOM 686 O O . THR A 1 91 ? -1.350 -2.434 7.050 1.00 96.88 91 THR A O 1
ATOM 689 N N . ALA A 1 92 ? -3.507 -3.030 7.190 1.00 96.19 92 ALA A N 1
ATOM 690 C CA . ALA A 1 92 ? -3.634 -3.382 5.780 1.00 96.19 92 ALA A CA 1
ATOM 691 C C . ALA A 1 92 ? -3.396 -2.173 4.854 1.00 96.19 92 ALA A C 1
ATOM 693 O O . ALA A 1 92 ? -2.748 -2.3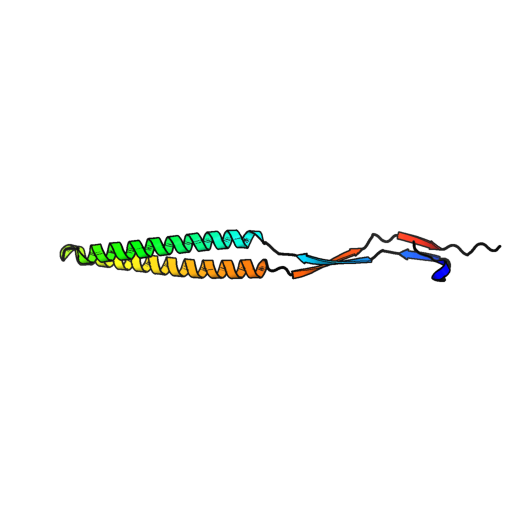10 3.817 1.00 96.19 92 ALA A O 1
ATOM 694 N N . ALA A 1 93 ? -3.879 -0.982 5.220 1.00 96.31 93 ALA A N 1
ATOM 695 C CA . ALA A 1 93 ? -3.648 0.240 4.452 1.00 96.31 93 ALA A CA 1
ATOM 696 C C . ALA A 1 93 ? -2.162 0.638 4.422 1.00 96.31 93 ALA A C 1
ATOM 698 O O . ALA A 1 93 ? -1.649 0.989 3.361 1.00 96.31 93 ALA A O 1
ATOM 699 N N . ARG A 1 94 ? -1.444 0.499 5.546 1.00 96.75 94 ARG A N 1
ATOM 700 C CA . ARG A 1 94 ? 0.012 0.724 5.613 1.00 96.75 94 ARG A CA 1
ATOM 701 C C . ARG A 1 94 ? 0.789 -0.226 4.701 1.00 96.75 94 ARG A C 1
ATOM 703 O O . ARG A 1 94 ? 1.686 0.217 3.986 1.00 96.75 94 ARG A O 1
ATOM 710 N N . GLU A 1 95 ? 0.423 -1.508 4.668 1.00 97.06 95 GLU A N 1
ATOM 711 C CA . GLU A 1 95 ? 1.047 -2.459 3.738 1.00 97.06 95 GLU A CA 1
ATOM 712 C C . GLU A 1 95 ? 0.760 -2.091 2.275 1.00 97.06 95 GLU A C 1
ATOM 714 O O . GLU A 1 95 ? 1.670 -2.132 1.448 1.00 97.06 95 GLU A O 1
ATOM 719 N N . ARG A 1 96 ? -0.452 -1.623 1.943 1.00 95.31 96 ARG A N 1
ATOM 720 C CA . ARG A 1 96 ? -0.754 -1.133 0.585 1.00 95.31 96 ARG A CA 1
ATOM 721 C C . ARG A 1 96 ? 0.108 0.065 0.189 1.00 95.31 96 ARG A C 1
ATOM 723 O O . ARG A 1 96 ? 0.600 0.086 -0.935 1.00 95.31 96 ARG A O 1
ATOM 730 N N . VAL A 1 97 ? 0.338 1.023 1.091 1.00 96.94 97 VAL A N 1
ATOM 731 C CA . VAL A 1 97 ? 1.241 2.165 0.836 1.00 96.94 97 VAL A CA 1
ATOM 732 C C . VAL A 1 97 ? 2.664 1.688 0.571 1.00 96.94 97 VAL A C 1
ATOM 734 O O . VAL A 1 97 ? 3.306 2.144 -0.377 1.00 96.94 97 VAL A O 1
ATOM 737 N N . LYS A 1 98 ? 3.149 0.721 1.355 1.00 96.31 98 LYS A N 1
ATOM 738 C CA . LYS A 1 98 ? 4.469 0.118 1.157 1.00 96.31 98 LYS A CA 1
ATOM 739 C C . LYS A 1 98 ? 4.572 -0.575 -0.202 1.00 96.31 98 LYS A C 1
ATOM 741 O O . LYS A 1 98 ? 5.520 -0.310 -0.939 1.00 96.31 98 LYS A O 1
ATOM 746 N N . THR A 1 99 ? 3.597 -1.407 -0.570 1.00 95.44 99 THR A N 1
ATOM 747 C CA . THR A 1 99 ? 3.568 -2.091 -1.873 1.00 95.44 99 THR A CA 1
ATOM 748 C C . THR A 1 99 ? 3.472 -1.104 -3.036 1.00 95.44 99 THR A C 1
ATOM 750 O O . THR A 1 99 ? 4.211 -1.241 -4.014 1.00 95.44 99 THR A O 1
ATOM 753 N N . ALA A 1 100 ? 2.615 -0.084 -2.933 1.00 95.25 100 ALA A N 1
ATOM 754 C CA . ALA A 1 100 ? 2.482 0.954 -3.952 1.00 95.25 100 ALA A CA 1
ATOM 755 C C . ALA A 1 100 ? 3.800 1.721 -4.126 1.00 95.25 100 ALA A C 1
ATOM 757 O O . ALA A 1 100 ? 4.291 1.861 -5.243 1.00 95.25 100 ALA A O 1
ATOM 758 N N . THR A 1 101 ? 4.432 2.120 -3.020 1.00 94.38 101 THR A N 1
ATOM 759 C CA . THR A 1 101 ? 5.725 2.819 -3.034 1.00 94.38 101 THR A CA 1
ATOM 760 C C . THR A 1 101 ? 6.827 1.962 -3.651 1.00 94.38 101 THR A C 1
ATOM 762 O O . THR A 1 101 ? 7.600 2.459 -4.464 1.00 94.38 101 THR A O 1
ATOM 765 N N . GLN A 1 102 ? 6.897 0.672 -3.307 1.00 94.44 102 GLN A N 1
ATOM 766 C CA . GLN A 1 102 ? 7.869 -0.266 -3.883 1.00 94.44 102 GLN A CA 1
ATOM 767 C C . GLN A 1 102 ? 7.669 -0.466 -5.389 1.00 94.44 102 GLN A C 1
ATOM 769 O O . GLN A 1 102 ? 8.645 -0.538 -6.136 1.00 94.44 102 GLN A O 1
ATOM 774 N N . THR A 1 103 ? 6.416 -0.538 -5.836 1.00 93.06 103 THR A N 1
ATOM 775 C CA . THR A 1 103 ? 6.067 -0.698 -7.256 1.00 93.06 103 THR A CA 1
ATOM 776 C C . THR A 1 103 ? 6.399 0.560 -8.056 1.00 93.06 103 THR A C 1
ATOM 778 O O . THR A 1 103 ? 6.950 0.471 -9.151 1.00 93.06 103 THR A O 1
ATOM 781 N N . ALA A 1 104 ? 6.150 1.730 -7.468 1.00 94.81 104 ALA A N 1
ATOM 782 C CA . ALA A 1 104 ? 6.434 3.027 -8.066 1.00 94.81 104 ALA A CA 1
ATOM 783 C C . ALA A 1 104 ? 7.919 3.429 -8.019 1.00 94.81 104 ALA A C 1
ATOM 785 O O . ALA A 1 104 ? 8.269 4.505 -8.520 1.00 94.81 104 ALA A O 1
ATOM 786 N N . GLN A 1 105 ? 8.805 2.607 -7.436 1.00 93.56 105 GLN A N 1
ATOM 787 C CA . GLN A 1 105 ? 10.235 2.912 -7.420 1.00 93.56 105 GLN A CA 1
ATOM 788 C C . GLN A 1 105 ? 10.773 3.041 -8.854 1.00 93.56 105 GLN A C 1
ATOM 790 O O . GLN A 1 105 ? 10.535 2.151 -9.674 1.00 93.56 105 GLN A O 1
ATOM 795 N N . PRO A 1 106 ? 11.521 4.118 -9.164 1.00 92.69 106 PRO A N 1
ATOM 796 C CA . PRO A 1 106 ? 12.148 4.271 -10.466 1.00 92.69 106 PRO A CA 1
ATOM 797 C C . PRO A 1 106 ? 13.125 3.131 -10.731 1.00 92.69 106 PRO A C 1
ATOM 799 O O . PRO A 1 106 ? 14.054 2.912 -9.951 1.00 92.69 106 PRO A O 1
ATOM 802 N N . ARG A 1 107 ? 12.956 2.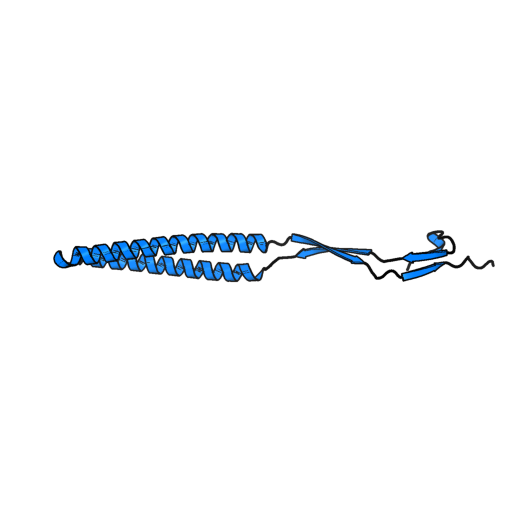452 -11.861 1.00 91.75 107 ARG A N 1
ATOM 803 C CA . ARG A 1 107 ? 13.891 1.435 -12.349 1.00 91.75 107 ARG A CA 1
ATOM 804 C C . ARG A 1 107 ? 14.487 1.879 -13.669 1.00 91.75 107 ARG A C 1
ATOM 806 O O . ARG A 1 107 ? 13.852 2.612 -14.424 1.00 91.75 107 ARG A O 1
ATOM 813 N N . ASP A 1 108 ? 15.716 1.446 -13.909 1.00 93.56 108 ASP A N 1
ATOM 814 C CA . ASP A 1 108 ? 16.337 1.617 -15.214 1.00 93.56 108 ASP A CA 1
ATOM 815 C C . ASP A 1 108 ? 15.669 0.677 -16.206 1.00 93.56 108 ASP A C 1
ATOM 817 O O . ASP A 1 108 ? 15.564 -0.528 -15.967 1.00 93.56 108 ASP A O 1
ATOM 821 N N . ILE A 1 109 ? 15.214 1.247 -17.312 1.00 89.75 109 ILE A N 1
ATOM 822 C CA . ILE A 1 109 ? 14.780 0.509 -18.487 1.00 89.75 109 ILE A CA 1
ATOM 823 C C . ILE A 1 109 ? 15.693 0.875 -19.649 1.00 89.75 109 ILE A C 1
ATOM 825 O O . ILE A 1 109 ? 16.181 2.005 -19.736 1.00 89.75 109 ILE A O 1
ATOM 829 N N . VAL A 1 110 ? 15.931 -0.096 -20.524 1.00 90.06 110 VAL A N 1
ATOM 830 C CA . VAL A 1 110 ? 16.643 0.129 -21.779 1.00 90.06 110 VAL A CA 1
ATOM 831 C C . VAL A 1 110 ? 15.596 0.297 -22.863 1.00 90.06 110 VAL A C 1
ATOM 833 O O . VAL A 1 110 ? 14.797 -0.609 -23.088 1.00 90.06 110 VAL A O 1
ATOM 836 N N . ASP A 1 111 ? 15.606 1.453 -23.512 1.00 87.38 111 ASP A N 1
ATOM 837 C CA . ASP A 1 111 ? 14.844 1.668 -24.732 1.00 87.38 111 ASP A CA 1
ATOM 838 C C . ASP A 1 111 ? 15.757 1.378 -25.922 1.00 87.38 111 ASP A C 1
ATOM 840 O O . ASP A 1 111 ? 16.872 1.907 -26.003 1.00 87.38 111 ASP A O 1
ATOM 844 N N . ILE A 1 112 ? 15.308 0.485 -26.799 1.00 90.44 112 ILE A N 1
ATOM 845 C CA . ILE A 1 112 ? 16.050 0.039 -27.974 1.00 90.44 112 ILE A CA 1
ATOM 846 C C . ILE A 1 112 ? 15.245 0.434 -29.199 1.00 90.44 112 ILE A C 1
ATOM 848 O O . ILE A 1 112 ? 14.143 -0.066 -29.424 1.00 90.44 112 ILE A O 1
ATOM 852 N N . VAL A 1 113 ? 15.842 1.287 -30.024 1.00 89.50 113 VAL A N 1
ATOM 853 C CA . VAL A 1 113 ? 15.250 1.728 -31.281 1.00 89.50 113 VAL A CA 1
ATOM 854 C C . VAL A 1 113 ? 16.078 1.163 -32.420 1.00 89.50 113 VAL A C 1
ATOM 856 O O . VAL A 1 113 ? 17.274 1.441 -32.538 1.00 89.50 113 VAL A O 1
ATOM 859 N N . VAL A 1 114 ? 15.424 0.375 -33.267 1.00 93.44 114 VAL A N 1
ATOM 860 C CA . VAL A 1 114 ? 16.002 -0.163 -34.497 1.00 93.44 114 VAL A CA 1
ATOM 861 C C . VAL A 1 114 ? 15.204 0.395 -35.663 1.00 93.44 114 VAL A C 1
ATOM 863 O O . VAL A 1 114 ? 13.975 0.329 -35.661 1.00 93.44 114 VAL A O 1
ATOM 866 N N . THR A 1 115 ? 15.886 0.979 -36.644 1.00 93.62 115 THR A N 1
ATOM 867 C CA . THR A 1 115 ? 15.210 1.434 -37.864 1.00 93.62 115 THR A CA 1
ATOM 868 C C . THR A 1 115 ? 14.794 0.243 -38.716 1.00 93.62 115 THR A C 1
ATOM 870 O O . THR A 1 115 ? 15.438 -0.807 -38.681 1.00 93.62 115 THR A O 1
ATOM 873 N N . GLU A 1 116 ? 13.774 0.423 -39.553 1.00 94.62 116 GLU A N 1
ATOM 874 C CA . GLU A 1 116 ? 13.534 -0.521 -40.643 1.00 94.62 116 GLU A CA 1
ATOM 875 C C . GLU A 1 116 ? 14.816 -0.660 -41.490 1.00 94.62 116 GLU A C 1
ATOM 877 O O . GLU A 1 116 ? 15.510 0.344 -41.714 1.00 94.62 116 GLU A O 1
ATOM 882 N N . PRO A 1 117 ? 15.188 -1.881 -41.911 1.00 94.38 117 PRO A N 1
ATOM 883 C CA . PRO A 1 117 ? 16.402 -2.064 -42.683 1.00 94.38 117 PRO A CA 1
ATOM 884 C C . PRO A 1 117 ? 16.316 -1.370 -44.045 1.00 94.38 117 PRO A C 1
ATOM 886 O O . PRO A 1 117 ? 15.343 -1.518 -44.780 1.00 94.38 117 PRO A O 1
ATOM 889 N N . ILE A 1 118 ? 17.373 -0.649 -44.407 1.00 92.44 118 ILE A N 1
ATOM 890 C CA . ILE A 1 118 ? 17.536 -0.027 -45.718 1.00 92.44 118 ILE A CA 1
ATOM 891 C C . ILE A 1 118 ? 18.515 -0.836 -46.565 1.00 92.44 118 ILE A C 1
ATOM 893 O O . ILE A 1 118 ? 19.473 -1.421 -46.058 1.00 92.44 118 ILE A O 1
ATOM 897 N N . THR A 1 119 ? 18.287 -0.849 -47.876 1.00 93.62 119 THR A N 1
ATOM 898 C CA . THR A 1 119 ? 19.223 -1.460 -48.826 1.00 93.62 119 THR A CA 1
ATOM 899 C C . THR A 1 119 ? 20.258 -0.428 -49.255 1.00 93.62 119 THR A C 1
ATOM 901 O O . THR A 1 119 ? 19.916 0.619 -49.803 1.00 93.62 119 THR A O 1
ATOM 904 N N . LEU A 1 120 ? 21.530 -0.733 -49.023 1.00 89.69 120 LEU A N 1
ATOM 905 C CA . LEU A 1 120 ? 22.674 0.042 -49.479 1.00 89.69 120 LEU A CA 1
ATOM 906 C C . LEU A 1 120 ? 23.374 -0.721 -50.607 1.00 89.69 120 LEU A C 1
ATOM 908 O O . LEU A 1 120 ? 23.907 -1.809 -50.394 1.00 89.69 120 LEU A O 1
ATOM 912 N N . ARG A 1 121 ? 23.410 -0.132 -51.804 1.00 90.50 121 ARG A N 1
ATOM 913 C CA . ARG A 1 121 ? 24.154 -0.673 -52.946 1.00 90.50 121 ARG A CA 1
ATOM 914 C C . ARG A 1 121 ? 25.477 0.068 -53.101 1.00 90.50 121 ARG A C 1
ATOM 916 O O . ARG A 1 121 ? 25.488 1.246 -53.451 1.00 90.50 121 ARG A O 1
ATOM 923 N N . VAL A 1 122 ? 26.584 -0.628 -52.856 1.00 89.69 122 VAL A N 1
ATOM 924 C CA . VAL A 1 122 ? 27.941 -0.088 -52.998 1.00 89.69 122 VAL A CA 1
ATOM 925 C C . VAL A 1 122 ? 28.422 -0.349 -54.418 1.00 89.69 122 VAL A C 1
ATOM 927 O O . VAL A 1 122 ? 28.527 -1.499 -54.847 1.00 89.69 122 VAL A O 1
ATOM 930 N N . GL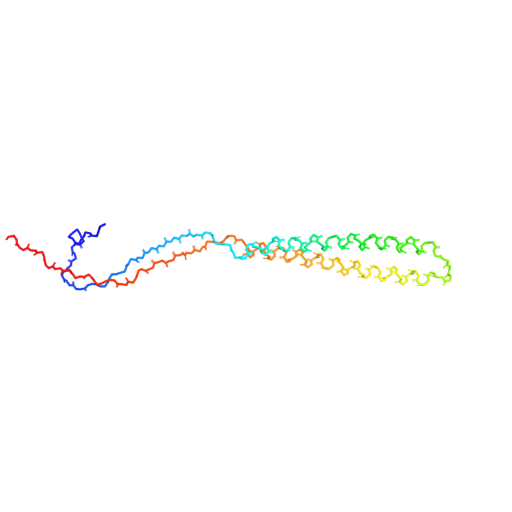N A 1 123 ? 28.682 0.725 -55.160 1.00 86.62 123 GLN A N 1
ATOM 931 C CA . GLN A 1 123 ? 29.237 0.641 -56.508 1.00 86.62 123 GLN A CA 1
ATOM 932 C C . GLN A 1 123 ? 30.773 0.581 -56.453 1.00 86.62 123 GLN A C 1
ATOM 934 O O . GLN A 1 123 ? 31.366 1.085 -55.495 1.00 86.62 123 GLN A O 1
ATOM 939 N N . PRO A 1 124 ? 31.433 -0.031 -57.451 1.00 83.94 124 PRO A N 1
ATOM 940 C CA . PRO A 1 124 ? 32.882 0.058 -57.595 1.00 83.94 124 PRO A CA 1
ATOM 941 C C . PRO A 1 124 ? 33.344 1.517 -57.654 1.00 83.94 124 PRO A C 1
ATOM 943 O O . PRO A 1 124 ? 32.633 2.365 -58.192 1.00 83.94 124 PRO A O 1
ATOM 946 N N . ALA A 1 125 ? 34.538 1.802 -57.130 1.00 78.75 125 ALA A N 1
ATOM 947 C CA . ALA A 1 125 ? 35.148 3.116 -57.302 1.00 78.75 125 ALA A CA 1
ATOM 948 C C . ALA A 1 125 ? 35.348 3.397 -58.800 1.00 78.75 125 ALA A C 1
ATOM 950 O O . ALA A 1 125 ? 35.873 2.541 -59.521 1.00 78.75 125 ALA A O 1
ATOM 951 N N . GLU A 1 126 ? 34.930 4.577 -59.264 1.00 72.19 126 GLU A N 1
ATOM 952 C CA . GLU A 1 126 ? 35.201 5.003 -60.636 1.00 72.19 126 GLU A CA 1
ATOM 953 C C . GLU A 1 126 ? 36.717 5.055 -60.851 1.00 72.19 126 GLU A C 1
ATOM 955 O O . GLU A 1 126 ? 37.476 5.562 -60.021 1.00 72.19 126 GLU A O 1
ATOM 960 N N . THR A 1 127 ? 37.161 4.438 -61.942 1.00 63.59 127 THR A N 1
ATOM 961 C CA . THR A 1 127 ? 38.571 4.444 -62.331 1.00 63.59 127 THR A CA 1
ATOM 962 C C . THR A 1 127 ? 38.874 5.822 -62.934 1.00 63.59 127 THR A C 1
ATOM 964 O O . THR A 1 127 ? 38.063 6.271 -63.746 1.00 63.59 127 THR A O 1
ATOM 967 N N . PRO A 1 128 ? 39.955 6.510 -62.519 1.00 57.28 128 PRO A N 1
ATOM 968 C CA . PRO A 1 128 ? 40.281 7.848 -63.015 1.00 57.28 128 PRO A CA 1
ATOM 969 C C . PRO A 1 128 ? 40.590 7.880 -64.515 1.00 57.28 128 PRO A C 1
ATOM 971 O O . PRO A 1 128 ? 41.060 6.848 -65.052 1.00 57.28 128 PRO A O 1
#

Sequence (128 aa):
MLDLAALKTPPGEYLLAFHGSAVAKYRHHPEAVPAAEAAQKQAEQELQARDAEVKQRMDELQAAAEETRDAAQKAVDEAVARQKAAQAALTAARERVKTATQTAQPRDIVDIVVTEPITLRVQPAETP

Secondary structure (DSSP, 8-state):
---TTTTTPPSEEEEE--EEEEEEEE-S-TTHHHHHHHHHHHHHHHHHHHHHHHHHHHHHHHH--HHHHHHHHHHHHHHHHHHHHHHHHHHHHHHHHHHHHHHTS-EEEEEEEEPPPEEEEEPPPPP-